Protein AF-A0A3B9WP22-F1 (afdb_monomer_lite)

Radius of gyration: 16.69 Å; chains: 1; bounding box: 38×42×40 Å

Secondary structure (DSSP, 8-state):
--B--EEE-TTGGGSPP-EEEEE-TTSSSEEEEES--SPPP-TT-EEE---TT------TT--EEE--B-SSS-----------TTS---TTBS---TTS-------

Structure (mmCIF, N/CA/C/O backbone):
data_AF-A0A3B9WP22-F1
#
_entry.id   AF-A0A3B9WP22-F1
#
loop_
_atom_site.group_PDB
_atom_site.id
_atom_site.type_symbol
_atom_site.label_atom_id
_atom_site.label_alt_id
_atom_site.label_comp_id
_atom_site.label_asym_id
_atom_site.label_entity_id
_atom_site.label_seq_id
_atom_site.pdbx_PDB_ins_code
_atom_site.Cartn_x
_atom_site.Cartn_y
_atom_site.Cartn_z
_atom_site.occupancy
_atom_site.B_iso_or_equiv
_atom_site.auth_seq_id
_atom_site.auth_comp_id
_atom_site.auth_asym_id
_atom_site.auth_atom_id
_atom_site.pdbx_PDB_model_num
ATOM 1 N N . THR A 1 1 ? -11.958 7.805 13.622 1.00 71.69 1 THR A N 1
ATOM 2 C CA . THR A 1 1 ? -11.494 6.597 14.331 1.00 71.69 1 THR A CA 1
ATOM 3 C C . THR A 1 1 ? -10.326 6.967 15.215 1.00 71.69 1 THR A C 1
ATOM 5 O O . THR A 1 1 ? -9.485 7.740 14.776 1.00 71.69 1 THR A O 1
ATOM 8 N N . GLU A 1 2 ? -10.282 6.462 16.443 1.00 91.19 2 GLU A N 1
ATOM 9 C CA . GLU A 1 2 ? -9.340 6.913 17.481 1.00 91.19 2 GLU A CA 1
ATOM 10 C C . GLU A 1 2 ? -7.912 6.366 17.297 1.00 91.19 2 GLU A C 1
ATOM 12 O O . GLU A 1 2 ? -6.932 7.094 17.441 1.00 91.19 2 GLU A O 1
ATOM 17 N N . ASN A 1 3 ? -7.782 5.091 16.917 1.00 95.75 3 ASN A N 1
ATOM 18 C CA . ASN A 1 3 ? -6.503 4.374 16.919 1.00 95.75 3 ASN A CA 1
ATOM 19 C C . ASN A 1 3 ? -5.874 4.154 15.529 1.00 95.75 3 ASN A C 1
ATOM 21 O O . ASN A 1 3 ? -5.057 3.249 15.346 1.00 95.75 3 ASN A O 1
ATOM 25 N N . GLY A 1 4 ? -6.259 4.971 14.545 1.00 95.94 4 GLY A N 1
ATOM 26 C CA . GLY A 1 4 ? -5.668 4.940 13.204 1.00 95.94 4 GLY A CA 1
ATOM 27 C C . GLY A 1 4 ? -6.089 3.744 12.341 1.00 95.94 4 GLY A C 1
ATOM 28 O O . GLY A 1 4 ? -5.240 3.107 11.716 1.00 95.94 4 GLY A O 1
ATOM 29 N N . CYS A 1 5 ? -7.387 3.412 12.282 1.00 96.69 5 CYS A N 1
ATOM 30 C CA . CYS A 1 5 ? -7.874 2.437 11.300 1.00 96.69 5 CYS A CA 1
ATOM 31 C C . CYS A 1 5 ? -7.587 2.890 9.853 1.00 96.69 5 CYS A C 1
ATOM 33 O O . CYS A 1 5 ? -7.304 4.064 9.582 1.00 96.69 5 CYS A O 1
ATOM 35 N N . MET A 1 6 ? -7.702 1.949 8.914 1.00 97.25 6 MET A N 1
ATOM 36 C CA . MET A 1 6 ? -7.623 2.251 7.487 1.00 97.25 6 MET A CA 1
ATOM 37 C C . MET A 1 6 ? -8.891 2.959 7.010 1.00 97.25 6 MET A C 1
ATOM 39 O O . MET A 1 6 ? -9.976 2.739 7.539 1.00 97.25 6 MET A O 1
ATOM 43 N N . TRP A 1 7 ? -8.747 3.769 5.974 1.00 97.94 7 TRP A N 1
ATOM 44 C CA . TRP A 1 7 ? -9.811 4.398 5.207 1.00 97.94 7 TRP A CA 1
ATOM 45 C C . TRP A 1 7 ? -9.560 4.100 3.738 1.00 97.94 7 TRP A C 1
ATOM 47 O O . TRP A 1 7 ? -8.411 4.165 3.302 1.00 97.94 7 TRP A O 1
ATOM 57 N N . ALA A 1 8 ? -10.602 3.798 2.976 1.00 98.06 8 ALA A N 1
ATOM 58 C CA . ALA A 1 8 ? -10.481 3.528 1.547 1.00 98.06 8 ALA A CA 1
ATOM 59 C C . ALA A 1 8 ? -11.609 4.192 0.763 1.00 98.06 8 ALA A C 1
ATOM 61 O O . ALA A 1 8 ? -12.674 4.454 1.316 1.00 98.06 8 ALA A O 1
ATOM 62 N N . LEU A 1 9 ? -11.372 4.459 -0.522 1.00 97.81 9 LEU A N 1
ATOM 63 C CA . LEU A 1 9 ? -12.381 5.017 -1.421 1.00 97.81 9 LEU A CA 1
ATOM 64 C C . LEU A 1 9 ? -13.128 3.875 -2.126 1.00 97.81 9 LEU A C 1
ATOM 66 O O . LEU A 1 9 ? -12.522 3.210 -2.973 1.00 97.81 9 LEU A O 1
ATOM 70 N N . PRO A 1 10 ? -14.417 3.614 -1.833 1.00 97.88 10 PRO A N 1
ATOM 71 C CA . PRO A 1 10 ? -15.173 2.582 -2.536 1.00 97.88 10 PRO A CA 1
ATOM 72 C C . PRO A 1 10 ? -15.142 2.804 -4.053 1.00 97.88 10 PRO A C 1
ATOM 74 O O . PRO A 1 10 ? -15.338 3.914 -4.536 1.00 97.88 10 PRO A O 1
ATOM 77 N N . GLY A 1 11 ? -14.834 1.755 -4.821 1.00 97.69 11 GLY A N 1
ATOM 78 C CA . GLY A 1 11 ? -14.672 1.858 -6.280 1.00 97.69 11 GLY A CA 1
ATOM 79 C C . GLY A 1 11 ? -13.389 2.560 -6.756 1.00 97.69 11 GLY A C 1
ATOM 80 O O . GLY A 1 11 ? -13.072 2.487 -7.942 1.00 97.69 11 GLY A O 1
ATOM 81 N N . GLY A 1 12 ? -12.601 3.156 -5.855 1.00 97.56 12 GLY A N 1
ATOM 82 C CA . GLY A 1 12 ? -11.421 3.959 -6.188 1.00 97.56 12 GLY A CA 1
ATOM 83 C C . GLY A 1 12 ? -10.299 3.198 -6.896 1.00 97.56 12 GLY A C 1
ATOM 84 O O . GLY A 1 12 ? -9.491 3.814 -7.575 1.00 97.56 12 GLY A O 1
ATOM 85 N N . HIS A 1 13 ? -10.283 1.864 -6.831 1.00 98.00 13 HIS A N 1
ATOM 86 C CA . HIS A 1 13 ? -9.359 1.013 -7.599 1.00 98.00 13 HIS A CA 1
ATOM 87 C C . HIS A 1 13 ? -9.480 1.185 -9.127 1.00 98.00 13 HIS A C 1
ATOM 89 O O . HIS A 1 13 ? -8.618 0.718 -9.869 1.00 98.00 13 HIS A O 1
ATOM 95 N N . ARG A 1 14 ? -10.553 1.826 -9.610 1.00 97.69 14 ARG A N 1
ATOM 96 C CA . ARG A 1 14 ? -10.756 2.168 -11.027 1.00 97.69 14 ARG A CA 1
ATOM 97 C C . ARG A 1 14 ? -10.112 3.496 -11.431 1.00 97.69 14 ARG A C 1
ATOM 99 O O . ARG A 1 14 ? -10.058 3.792 -12.620 1.00 97.69 14 ARG A O 1
ATOM 106 N N . ILE A 1 15 ? -9.654 4.296 -10.470 1.00 97.12 15 ILE A N 1
ATOM 107 C CA . ILE A 1 15 ? -8.880 5.507 -10.745 1.00 97.12 15 ILE A CA 1
ATOM 108 C C . ILE A 1 15 ? -7.498 5.059 -11.246 1.00 97.12 15 ILE A C 1
ATOM 110 O O . ILE A 1 15 ? -6.889 4.190 -10.614 1.00 97.12 15 ILE A O 1
ATOM 114 N N . PRO A 1 16 ? -6.988 5.612 -12.361 1.00 97.44 16 PRO A N 1
ATOM 115 C CA . PRO A 1 16 ? -5.632 5.330 -12.808 1.00 97.44 16 PRO A CA 1
ATOM 116 C C . PRO A 1 16 ? -4.607 5.614 -11.707 1.00 97.44 16 PRO A C 1
ATOM 118 O O . PRO A 1 16 ? -4.723 6.589 -10.964 1.00 97.44 16 PRO A O 1
ATOM 121 N N . VAL A 1 17 ? -3.584 4.763 -11.614 1.00 97.19 17 VAL A N 1
ATOM 122 C CA . VAL A 1 17 ? -2.468 4.984 -10.691 1.00 97.19 17 VAL A CA 1
ATOM 123 C C . VAL A 1 17 ? -1.808 6.318 -11.029 1.00 97.19 17 VAL A C 1
ATOM 125 O O . VAL A 1 17 ? -1.404 6.536 -12.168 1.00 97.19 17 VAL A O 1
ATOM 128 N N . LYS A 1 18 ? -1.690 7.196 -10.032 1.00 98.06 18 LYS A N 1
ATOM 129 C CA . LYS A 1 18 ? -1.160 8.555 -10.212 1.00 98.06 18 LYS A CA 1
ATOM 130 C C . LYS A 1 18 ? 0.359 8.659 -10.105 1.00 98.06 18 LYS A C 1
ATOM 132 O O . LYS A 1 18 ? 0.957 9.578 -10.654 1.00 98.06 18 LYS A O 1
ATOM 137 N N . SER A 1 19 ? 1.001 7.716 -9.422 1.00 97.38 19 SER A N 1
ATOM 138 C CA . SER A 1 19 ? 2.456 7.672 -9.290 1.00 97.38 19 SER A CA 1
ATOM 139 C C . SER A 1 19 ? 2.963 6.261 -9.006 1.00 97.38 19 SER A C 1
ATOM 141 O O . SER A 1 19 ? 2.217 5.393 -8.549 1.00 97.38 19 SER A O 1
ATOM 143 N N . ARG A 1 20 ? 4.244 6.017 -9.286 1.00 97.31 20 ARG A N 1
ATOM 144 C CA . ARG A 1 20 ? 4.899 4.723 -9.072 1.00 97.31 20 ARG A CA 1
ATOM 145 C C . ARG A 1 20 ? 6.295 4.911 -8.493 1.00 97.31 20 ARG A C 1
ATOM 147 O O . ARG A 1 20 ? 7.124 5.602 -9.077 1.00 97.31 20 ARG A O 1
ATOM 154 N N . SER A 1 21 ? 6.583 4.224 -7.391 1.00 97.44 21 SER A N 1
ATOM 155 C CA . SER A 1 21 ? 7.940 4.137 -6.843 1.00 97.44 21 SER A CA 1
ATOM 156 C C . SER A 1 21 ? 8.764 3.077 -7.575 1.00 97.44 21 SER A C 1
ATOM 158 O O . SER A 1 21 ? 8.357 1.915 -7.680 1.00 97.44 21 SER A O 1
ATOM 160 N N . LYS A 1 22 ? 9.942 3.471 -8.054 1.00 97.75 22 LYS A N 1
ATOM 161 C CA . LYS A 1 22 ? 10.861 2.640 -8.839 1.00 97.75 22 LYS A CA 1
ATOM 162 C C . LYS A 1 22 ? 12.313 2.914 -8.463 1.00 97.75 22 LYS A C 1
ATOM 164 O O . LYS A 1 22 ? 12.620 3.923 -7.835 1.00 97.75 22 LYS A O 1
ATOM 169 N N . LEU A 1 23 ? 13.218 2.045 -8.884 1.00 98.06 23 LEU A N 1
ATOM 170 C CA . LEU A 1 23 ? 14.652 2.311 -8.840 1.00 98.06 23 LEU A CA 1
ATOM 171 C C . LEU A 1 23 ? 15.038 3.346 -9.908 1.00 98.06 23 LEU A C 1
ATOM 173 O O . LEU A 1 23 ? 14.503 3.340 -11.019 1.00 98.06 23 LEU A O 1
ATOM 177 N N . ASN A 1 24 ? 15.998 4.216 -9.589 1.00 97.44 24 ASN A N 1
ATOM 178 C CA . ASN A 1 24 ? 16.670 5.036 -10.598 1.00 97.44 24 ASN A CA 1
ATOM 179 C C . ASN A 1 24 ? 17.526 4.162 -11.541 1.00 97.44 24 ASN A C 1
ATOM 181 O O . ASN A 1 24 ? 17.809 2.999 -11.251 1.00 97.44 24 ASN A O 1
ATOM 185 N N . ALA A 1 25 ? 17.987 4.730 -12.661 1.00 96.00 25 ALA A N 1
ATOM 186 C CA . ALA A 1 25 ? 18.785 3.996 -13.652 1.00 96.00 25 ALA A CA 1
ATOM 187 C C . ALA A 1 25 ? 20.063 3.365 -13.058 1.00 96.00 25 ALA A C 1
ATOM 189 O O . ALA A 1 25 ? 20.434 2.255 -13.426 1.00 96.00 25 ALA A O 1
ATOM 190 N N . ALA A 1 26 ? 20.699 4.044 -12.096 1.00 96.81 26 ALA A N 1
ATOM 191 C CA . ALA A 1 26 ? 21.886 3.552 -11.395 1.00 96.81 26 ALA A CA 1
ATOM 192 C C . ALA A 1 26 ? 21.587 2.488 -10.317 1.00 96.81 26 ALA A C 1
ATOM 194 O O . ALA A 1 26 ? 22.516 1.913 -9.758 1.00 96.81 26 ALA A O 1
ATOM 195 N N . ARG A 1 27 ? 20.308 2.225 -10.009 1.00 95.31 27 ARG A N 1
ATOM 196 C CA . ARG A 1 27 ? 19.832 1.301 -8.963 1.00 95.31 27 ARG A CA 1
ATOM 197 C C . ARG A 1 27 ? 20.359 1.611 -7.553 1.00 95.31 27 ARG A C 1
ATOM 199 O O . ARG A 1 27 ? 20.495 0.711 -6.730 1.00 95.31 27 ARG A O 1
ATOM 206 N N . THR A 1 28 ? 20.632 2.881 -7.264 1.00 95.88 28 THR A N 1
ATOM 207 C CA . THR A 1 28 ? 21.159 3.360 -5.971 1.00 95.88 28 THR A CA 1
ATOM 208 C C . THR A 1 28 ? 20.114 4.052 -5.104 1.00 95.88 28 THR A C 1
ATOM 210 O O . THR A 1 28 ? 20.336 4.239 -3.911 1.00 95.88 28 THR A O 1
ATOM 213 N N . ALA A 1 29 ? 18.980 4.446 -5.685 1.00 96.38 29 ALA A N 1
ATOM 214 C CA . ALA A 1 29 ? 17.924 5.159 -4.980 1.00 96.38 29 ALA A CA 1
ATOM 215 C C . ALA A 1 29 ? 16.539 4.776 -5.506 1.00 96.38 29 ALA A C 1
ATOM 217 O O . ALA A 1 29 ? 16.385 4.372 -6.662 1.00 96.38 29 ALA A O 1
ATOM 218 N N . THR A 1 30 ? 15.531 4.959 -4.651 1.00 97.88 30 THR A N 1
ATOM 219 C CA . THR A 1 30 ? 14.123 4.932 -5.056 1.00 97.88 30 THR A CA 1
ATOM 220 C C . THR A 1 30 ? 13.703 6.331 -5.487 1.00 97.88 30 THR A C 1
ATOM 222 O O . THR A 1 30 ? 13.929 7.299 -4.764 1.00 97.88 30 THR A O 1
ATOM 225 N N . ILE A 1 31 ? 13.081 6.427 -6.654 1.00 97.81 31 ILE A N 1
ATOM 226 C CA . ILE A 1 31 ? 12.456 7.636 -7.186 1.00 97.81 31 ILE A CA 1
ATOM 227 C C . ILE A 1 31 ? 10.965 7.379 -7.401 1.00 97.81 31 ILE A C 1
ATOM 229 O O . ILE A 1 31 ? 10.523 6.228 -7.442 1.00 97.81 31 ILE A O 1
ATOM 233 N N . THR A 1 32 ? 10.192 8.450 -7.541 1.00 97.88 32 THR A N 1
ATOM 234 C CA . THR A 1 32 ? 8.761 8.368 -7.838 1.00 97.88 32 THR A CA 1
ATOM 235 C C . THR A 1 32 ? 8.507 8.957 -9.215 1.00 97.88 32 THR A C 1
ATOM 237 O O . THR A 1 32 ? 8.715 10.152 -9.414 1.00 97.88 32 THR A O 1
ATOM 240 N N . ASP A 1 33 ? 8.038 8.127 -10.145 1.00 97.19 33 ASP A N 1
ATOM 241 C CA . ASP A 1 33 ? 7.449 8.610 -11.391 1.00 97.19 33 ASP A CA 1
ATOM 242 C C . ASP A 1 33 ? 6.055 9.149 -11.059 1.00 97.19 33 ASP A C 1
ATOM 244 O O . ASP A 1 33 ? 5.237 8.432 -10.475 1.00 97.19 33 ASP A O 1
ATOM 248 N N . VAL A 1 34 ? 5.787 10.409 -11.400 1.00 98.06 34 VAL A N 1
ATOM 249 C CA . VAL A 1 34 ? 4.469 11.029 -11.219 1.00 98.06 34 VAL A CA 1
ATOM 250 C C . VAL A 1 34 ? 3.778 11.102 -12.574 1.00 98.06 34 VAL A C 1
ATOM 252 O O . VAL A 1 34 ? 4.257 11.775 -13.482 1.00 98.06 34 VAL A O 1
ATOM 255 N N . PHE A 1 35 ? 2.666 10.384 -12.708 1.00 98.19 35 PHE A N 1
ATOM 256 C CA . PHE A 1 35 ? 1.835 10.344 -13.913 1.00 98.19 35 PHE A CA 1
ATOM 257 C C . PHE A 1 35 ? 0.730 11.403 -13.871 1.00 98.19 35 PHE A C 1
ATOM 259 O O . PHE A 1 35 ? 0.346 11.935 -14.907 1.00 98.19 35 PHE A O 1
ATOM 266 N N . ASP A 1 36 ? 0.239 11.704 -12.668 1.00 98.19 36 ASP A N 1
ATOM 267 C CA . ASP A 1 36 ? -0.793 12.698 -12.392 1.00 98.19 36 ASP A CA 1
ATOM 268 C C . ASP A 1 36 ? -0.481 13.390 -11.052 1.00 98.19 36 ASP A C 1
ATOM 270 O O . ASP A 1 36 ? -0.248 12.724 -10.043 1.00 98.19 36 ASP A O 1
ATOM 274 N N . GLN A 1 37 ? -0.441 14.725 -11.058 1.00 97.94 37 GLN A N 1
ATOM 275 C CA . GLN A 1 37 ? -0.173 15.557 -9.875 1.00 97.94 37 GLN A CA 1
ATOM 276 C C . GLN A 1 37 ? -1.440 15.839 -9.057 1.00 97.94 37 GLN A C 1
ATOM 278 O O . GLN A 1 37 ? -1.345 16.288 -7.914 1.00 97.94 37 GLN A O 1
ATOM 283 N N . GLU A 1 38 ? -2.623 15.593 -9.623 1.00 97.38 38 GLU A N 1
ATOM 284 C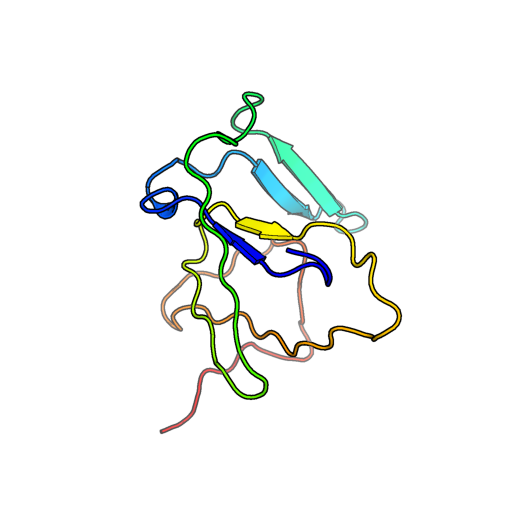 CA . GLU A 1 38 ? -3.887 15.822 -8.938 1.00 97.38 38 GLU A CA 1
ATOM 285 C C . GLU A 1 38 ? -3.983 14.893 -7.713 1.00 97.38 38 GLU A C 1
ATOM 287 O O . GLU A 1 38 ? -3.773 13.681 -7.839 1.00 97.38 38 GLU A O 1
ATOM 292 N N . PRO A 1 39 ? -4.331 15.386 -6.516 1.00 95.44 39 PRO A N 1
ATOM 293 C CA . PRO A 1 39 ? -4.506 14.529 -5.348 1.00 95.44 39 PRO A CA 1
ATOM 294 C C . PRO A 1 39 ? -5.560 13.428 -5.561 1.00 95.44 39 PRO A C 1
ATOM 296 O O . PRO A 1 39 ? -6.447 13.523 -6.413 1.00 95.44 39 PRO A O 1
ATOM 299 N N . TYR A 1 40 ? -5.489 12.350 -4.776 1.00 95.62 40 TYR A N 1
ATOM 300 C CA . TYR A 1 40 ? -6.617 11.417 -4.705 1.00 95.62 40 TYR A CA 1
ATOM 301 C C . TYR A 1 40 ? -7.805 12.079 -3.987 1.00 95.62 40 TYR A C 1
ATOM 303 O O . TYR A 1 40 ? -7.584 12.824 -3.027 1.00 95.62 40 TYR A O 1
ATOM 311 N N . PRO A 1 41 ? -9.056 11.769 -4.383 1.00 95.19 41 PRO A N 1
ATOM 312 C CA . PRO A 1 41 ? -10.234 12.254 -3.676 1.00 95.19 41 PRO A CA 1
ATOM 313 C C . PRO A 1 41 ? -10.208 11.834 -2.205 1.00 95.19 41 PRO A C 1
ATOM 315 O O . PRO A 1 41 ? -9.947 10.675 -1.874 1.00 95.19 41 PRO A O 1
ATOM 318 N N . THR A 1 42 ? -10.487 12.785 -1.320 1.00 93.81 42 THR A N 1
ATOM 319 C CA . THR A 1 42 ? -10.613 12.545 0.124 1.00 93.81 42 THR A CA 1
ATOM 320 C C . THR A 1 42 ? -12.071 12.484 0.577 1.00 93.81 42 THR A C 1
ATOM 322 O O . THR A 1 42 ? -12.358 11.923 1.636 1.00 93.81 42 THR A O 1
ATOM 325 N N . GLU A 1 43 ? -12.987 13.010 -0.236 1.00 96.06 43 GLU A N 1
ATOM 326 C CA . GLU A 1 43 ? -14.429 12.854 -0.076 1.00 96.06 43 GLU A CA 1
ATOM 327 C C . GLU A 1 43 ? -14.860 11.414 -0.405 1.00 96.06 43 GLU A C 1
ATOM 329 O O . GLU A 1 43 ? -14.297 10.764 -1.286 1.00 96.06 43 GLU A O 1
ATOM 334 N N . GLY A 1 44 ? -15.844 10.890 0.332 1.00 95.62 44 GLY A N 1
ATOM 335 C CA . GLY A 1 44 ? -16.379 9.540 0.116 1.00 95.62 44 GLY A CA 1
ATOM 336 C C . GLY A 1 44 ? -15.498 8.394 0.631 1.00 95.62 44 GLY A C 1
ATOM 337 O O . GLY A 1 44 ? -15.840 7.227 0.439 1.00 95.62 44 GLY A O 1
ATOM 338 N N . LEU A 1 45 ? -14.385 8.692 1.307 1.00 97.31 45 LEU A N 1
ATOM 339 C CA . LEU A 1 45 ? -13.612 7.680 2.027 1.00 97.31 45 LEU A CA 1
ATOM 340 C C . LEU A 1 45 ? -14.451 7.051 3.146 1.00 97.31 45 LEU A C 1
ATOM 342 O O . LEU A 1 45 ? -15.057 7.759 3.950 1.00 97.31 45 LEU A O 1
ATOM 346 N N . VAL A 1 46 ? -14.404 5.724 3.251 1.00 97.44 46 VAL A N 1
ATOM 347 C CA . VAL A 1 46 ? -15.079 4.963 4.311 1.00 97.44 46 VAL A CA 1
ATOM 348 C C . VAL A 1 46 ? -14.059 4.336 5.265 1.00 97.44 46 VAL A C 1
ATOM 350 O O . VAL A 1 46 ? -13.010 3.869 4.802 1.00 97.44 46 VAL A O 1
ATOM 353 N N . PRO A 1 47 ? -14.328 4.315 6.584 1.00 97.31 47 PRO A N 1
ATOM 354 C CA . PRO A 1 47 ? -13.458 3.654 7.542 1.00 97.31 47 PRO A CA 1
ATOM 355 C C . PRO A 1 47 ? -13.582 2.132 7.413 1.00 97.31 47 PRO A C 1
ATOM 357 O O . PRO A 1 47 ? -14.673 1.585 7.270 1.00 97.31 47 PRO A O 1
ATOM 360 N N . LEU A 1 48 ? -12.449 1.445 7.501 1.00 97.12 48 LEU A N 1
ATOM 361 C CA . LEU A 1 48 ? -12.341 -0.010 7.538 1.00 97.12 48 LEU A CA 1
ATOM 362 C C . LEU A 1 48 ? -11.958 -0.437 8.961 1.00 97.12 48 LEU A C 1
ATOM 364 O O . LEU A 1 48 ? -10.829 -0.863 9.223 1.00 97.12 48 LEU A O 1
ATOM 368 N N . GLU A 1 49 ? -12.878 -0.240 9.905 1.00 96.44 49 GLU A N 1
ATOM 369 C CA . GLU A 1 49 ? -12.703 -0.699 11.284 1.00 96.44 49 GLU A CA 1
ATOM 370 C C . GLU A 1 49 ? -12.757 -2.226 11.346 1.00 96.44 49 GLU A C 1
ATOM 372 O O . GLU A 1 49 ? -13.618 -2.867 10.747 1.00 96.44 49 GLU A O 1
ATOM 377 N N . ALA A 1 50 ? -11.796 -2.814 12.053 1.00 96.25 50 ALA A N 1
ATOM 378 C CA . ALA A 1 50 ? -11.544 -4.243 12.002 1.00 96.25 50 ALA A CA 1
ATOM 379 C C . ALA A 1 50 ? -11.160 -4.762 13.398 1.00 96.25 50 ALA A C 1
ATOM 381 O O . ALA A 1 50 ? -10.131 -4.341 13.941 1.00 96.25 50 ALA A O 1
ATOM 382 N N . PRO A 1 51 ? -11.947 -5.679 13.992 1.00 96.38 51 PRO A N 1
ATOM 383 C CA . PRO A 1 51 ? -11.552 -6.390 15.205 1.00 96.38 51 PRO A CA 1
ATOM 384 C C . PRO A 1 51 ? -10.248 -7.178 15.017 1.00 96.38 51 PRO A C 1
ATOM 386 O O . PRO A 1 51 ? -9.892 -7.566 13.900 1.00 96.38 51 PRO A O 1
ATOM 389 N N . ARG A 1 52 ? -9.539 -7.472 16.116 1.00 97.19 52 ARG A N 1
ATOM 390 C CA . ARG A 1 52 ? -8.318 -8.298 16.085 1.00 97.19 52 ARG A CA 1
ATOM 391 C C . ARG A 1 52 ? -8.591 -9.632 15.375 1.00 97.19 52 ARG A C 1
ATOM 393 O O . ARG A 1 52 ? -9.559 -10.309 15.696 1.00 97.19 52 ARG A O 1
ATOM 400 N N . GLY A 1 53 ? -7.704 -10.014 14.456 1.00 97.69 53 GLY A N 1
ATOM 401 C CA . GLY A 1 53 ? -7.821 -11.250 13.671 1.00 97.69 53 GLY A CA 1
ATOM 402 C C . GLY A 1 53 ? -8.604 -11.099 12.364 1.00 97.69 53 GLY A C 1
ATOM 403 O O . GLY A 1 53 ? -8.621 -12.026 11.563 1.00 97.69 53 GLY A O 1
ATOM 404 N N . THR A 1 54 ? -9.199 -9.933 12.111 1.00 98.19 54 THR A N 1
ATOM 405 C CA . THR A 1 54 ? -9.872 -9.642 10.840 1.00 98.19 54 THR A CA 1
ATOM 406 C C . THR A 1 54 ? -8.856 -9.454 9.717 1.00 98.19 54 THR A C 1
ATOM 408 O O . THR A 1 54 ? -7.877 -8.720 9.869 1.00 98.19 54 THR A O 1
ATOM 411 N N . LEU A 1 55 ? -9.129 -10.067 8.566 1.00 97.94 55 LEU A N 1
AT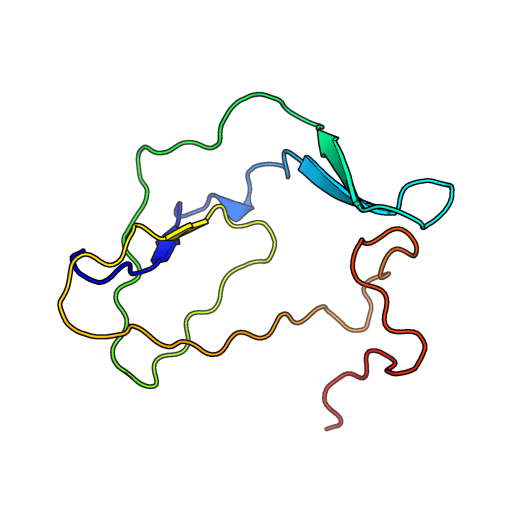OM 412 C CA . LEU A 1 55 ? -8.415 -9.811 7.321 1.00 97.94 55 LEU A CA 1
ATOM 413 C C . LEU A 1 55 ? -9.159 -8.745 6.514 1.00 97.94 55 LEU A C 1
ATOM 415 O O . LEU A 1 55 ? -10.345 -8.889 6.227 1.00 97.94 55 LEU A O 1
ATOM 419 N N . VAL A 1 56 ? -8.441 -7.698 6.111 1.00 97.81 56 VAL A N 1
ATOM 420 C CA . VAL A 1 56 ? -8.922 -6.702 5.148 1.00 97.81 56 VAL A CA 1
ATOM 421 C C . VAL A 1 56 ? -8.162 -6.911 3.844 1.00 97.81 56 VAL A C 1
ATOM 423 O O . VAL A 1 56 ? -6.943 -6.754 3.809 1.00 97.81 56 VAL A O 1
ATOM 426 N N . LEU A 1 57 ? -8.876 -7.272 2.777 1.00 97.69 57 LEU A N 1
ATOM 427 C CA . LEU A 1 57 ? -8.301 -7.438 1.445 1.00 97.69 57 LEU A CA 1
ATOM 428 C C . LEU A 1 57 ? -8.467 -6.144 0.644 1.00 97.69 57 LEU A C 1
ATOM 430 O O . LEU A 1 57 ? -9.587 -5.681 0.433 1.00 97.69 57 LEU A O 1
ATOM 434 N N . LEU A 1 58 ? -7.354 -5.576 0.180 1.00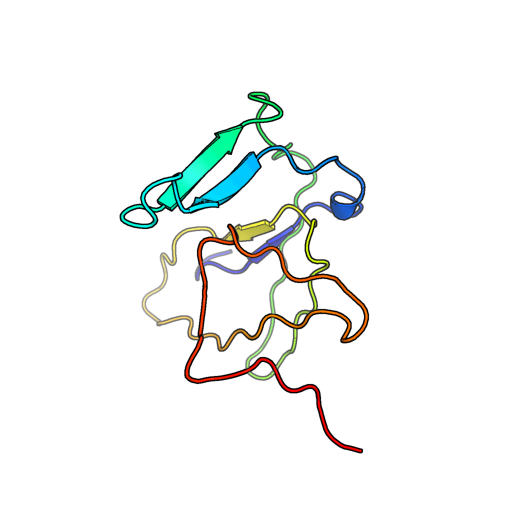 97.81 58 LEU A N 1
ATOM 435 C CA . LEU A 1 58 ? -7.336 -4.365 -0.639 1.00 97.81 58 LEU A CA 1
ATOM 436 C C . LEU A 1 58 ? -6.857 -4.706 -2.051 1.00 97.81 58 LEU A C 1
ATOM 438 O O . LEU A 1 58 ? -5.879 -5.429 -2.229 1.00 97.81 58 LEU A O 1
ATOM 442 N N . ASN A 1 59 ? -7.536 -4.162 -3.061 1.00 97.75 59 ASN A N 1
ATOM 443 C CA . ASN A 1 59 ? -7.035 -4.209 -4.431 1.00 97.75 59 ASN A CA 1
ATOM 444 C C . ASN A 1 59 ? -5.745 -3.368 -4.542 1.00 97.75 59 ASN A C 1
ATOM 446 O O . ASN A 1 59 ? -5.647 -2.316 -3.910 1.00 97.75 59 ASN A O 1
ATOM 450 N N . GLY A 1 60 ? -4.784 -3.804 -5.364 1.00 96.56 60 GLY A N 1
ATOM 451 C CA . GLY A 1 60 ? -3.471 -3.164 -5.502 1.00 96.56 60 GLY A CA 1
ATOM 452 C C . GLY A 1 60 ? -3.486 -1.703 -5.972 1.00 96.56 60 GLY A C 1
ATOM 453 O O . GLY A 1 60 ? -2.508 -0.999 -5.744 1.00 96.56 60 GLY A O 1
ATOM 454 N N . THR A 1 61 ? -4.575 -1.227 -6.585 1.00 96.94 61 THR A N 1
ATOM 455 C CA . THR A 1 61 ? -4.732 0.177 -7.013 1.00 96.94 61 THR A CA 1
ATOM 456 C C . THR A 1 61 ? -5.717 0.972 -6.158 1.00 96.94 61 THR A C 1
ATOM 458 O O . THR A 1 61 ? -5.975 2.134 -6.453 1.00 96.94 61 THR A O 1
ATOM 461 N N . LEU A 1 62 ? -6.304 0.377 -5.115 1.00 98.06 62 LEU A N 1
ATOM 462 C CA . LEU A 1 62 ? -7.309 1.041 -4.286 1.00 98.06 62 LEU A CA 1
ATOM 463 C C . LEU A 1 62 ? -6.671 2.169 -3.460 1.00 98.06 62 LEU A C 1
ATOM 465 O O . LEU A 1 62 ? -5.842 1.866 -2.599 1.00 98.06 62 LEU A O 1
ATOM 469 N N . PRO A 1 63 ? -7.082 3.441 -3.623 1.00 96.81 63 PRO A N 1
ATOM 470 C CA . PRO A 1 63 ? -6.617 4.516 -2.758 1.00 96.81 63 PRO A CA 1
ATOM 471 C C . PRO A 1 63 ? -7.056 4.258 -1.318 1.00 96.81 63 PRO A C 1
ATOM 473 O O . PRO A 1 63 ? -8.247 4.082 -1.034 1.00 96.81 63 PRO A O 1
ATOM 476 N N . HIS A 1 64 ? -6.083 4.223 -0.413 1.00 97.25 64 HIS A N 1
ATOM 477 C CA . HIS A 1 64 ? -6.303 3.990 1.005 1.00 97.25 64 HIS A CA 1
ATOM 478 C C . HIS A 1 64 ? -5.312 4.784 1.858 1.00 97.25 64 HIS A C 1
ATOM 480 O O . HIS A 1 64 ? -4.223 5.136 1.410 1.00 97.25 64 HIS A O 1
ATOM 486 N N . ARG A 1 65 ? -5.695 5.073 3.103 1.00 95.88 65 ARG A N 1
ATOM 487 C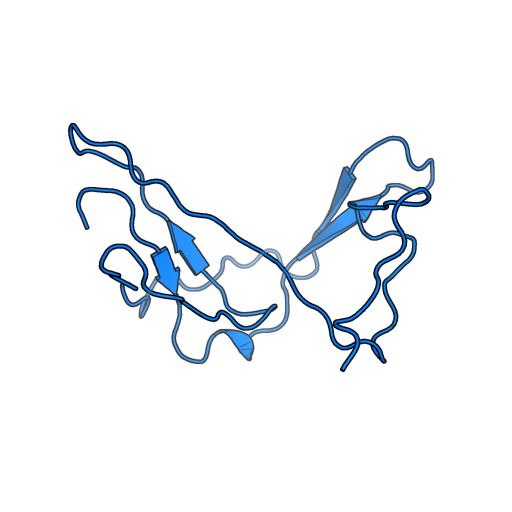 CA . ARG A 1 65 ? -4.869 5.800 4.077 1.00 95.88 65 ARG A CA 1
ATOM 488 C C . ARG A 1 65 ? -5.162 5.346 5.502 1.00 95.88 65 ARG A C 1
ATOM 490 O O . ARG A 1 65 ? -6.221 4.787 5.758 1.00 95.88 65 ARG A O 1
ATOM 497 N N . SER A 1 66 ? -4.277 5.658 6.438 1.00 96.31 66 SER A N 1
ATOM 498 C CA . SER A 1 66 ? -4.548 5.583 7.878 1.00 96.31 66 SER A CA 1
ATOM 499 C C . SER A 1 66 ? -4.384 6.960 8.510 1.00 96.31 66 SER A C 1
ATOM 501 O O . SER A 1 66 ? -3.489 7.716 8.133 1.00 96.31 66 SER A O 1
ATOM 503 N N . GLY A 1 67 ? -5.240 7.283 9.477 1.00 92.38 67 GLY A N 1
ATOM 504 C CA . GLY A 1 67 ? -5.022 8.434 10.354 1.00 92.38 67 GLY A CA 1
ATOM 505 C C . GLY A 1 67 ? -3.966 8.142 11.430 1.00 92.38 67 GLY A C 1
ATOM 506 O O . GLY A 1 67 ? -3.578 6.983 11.603 1.00 92.38 67 GLY A O 1
ATOM 507 N N . PRO A 1 68 ? -3.516 9.165 12.178 1.00 95.12 68 PRO A N 1
ATOM 508 C CA . PRO A 1 68 ? -2.683 8.951 13.355 1.00 95.12 68 PRO A CA 1
ATOM 509 C C . PRO A 1 68 ? -3.433 8.128 14.412 1.00 95.12 68 PRO A C 1
ATOM 511 O O . PRO A 1 68 ? -4.660 8.184 14.512 1.00 95.12 68 PRO A O 1
ATOM 514 N N . ASN A 1 69 ? -2.683 7.373 15.214 1.00 97.19 69 ASN A N 1
ATOM 515 C CA . ASN A 1 69 ? -3.206 6.751 16.424 1.00 97.19 69 ASN A CA 1
ATOM 516 C C . ASN A 1 69 ? -3.127 7.772 17.565 1.00 97.19 69 ASN A C 1
ATOM 518 O O . ASN A 1 69 ? -2.026 8.151 17.956 1.00 97.19 69 ASN A O 1
ATOM 522 N N . LEU A 1 70 ? -4.281 8.218 18.059 1.00 96.62 70 LEU A N 1
ATOM 523 C CA . LEU A 1 70 ? -4.390 9.175 19.164 1.00 96.62 70 LEU A CA 1
ATOM 524 C C . LEU A 1 70 ? -4.764 8.499 20.494 1.00 96.62 70 LEU A C 1
ATOM 526 O O . LEU A 1 70 ? -4.919 9.186 21.498 1.00 96.62 70 LEU A O 1
ATOM 530 N N . SER A 1 71 ? -4.923 7.172 20.496 1.00 96.56 71 SER A N 1
ATOM 531 C CA . SER A 1 71 ? -5.232 6.394 21.699 1.00 96.56 71 SER A CA 1
ATOM 532 C C . SER A 1 71 ? -3.978 6.071 22.517 1.00 96.56 71 SER A C 1
ATOM 534 O O . SER A 1 71 ? -2.846 6.211 22.052 1.00 96.56 71 SER A O 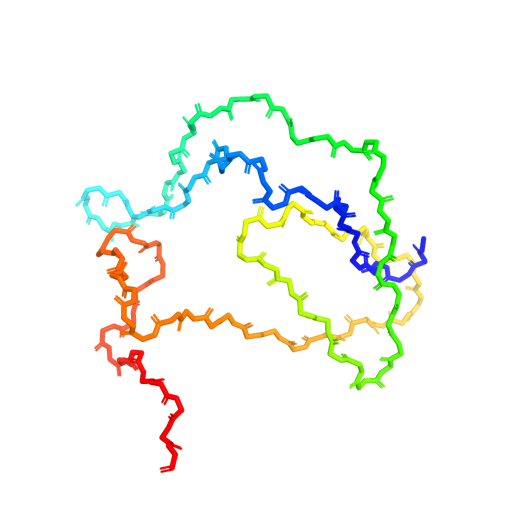1
ATOM 536 N N . ASP A 1 72 ? -4.186 5.548 23.722 1.00 97.19 72 ASP A N 1
ATOM 537 C CA . ASP A 1 72 ? -3.139 5.053 24.621 1.00 97.19 72 ASP A CA 1
ATOM 538 C C . ASP A 1 72 ? -2.656 3.626 24.287 1.00 97.19 72 ASP A C 1
ATOM 540 O O . ASP A 1 72 ? -1.772 3.089 24.958 1.00 97.19 72 ASP A O 1
ATOM 544 N N . LYS A 1 73 ? -3.218 2.990 23.248 1.00 96.81 73 LYS A N 1
ATOM 545 C CA . LYS A 1 73 ? -2.945 1.591 22.883 1.00 96.81 73 LYS A CA 1
ATOM 546 C C . LYS A 1 73 ? -2.299 1.475 21.506 1.00 96.81 73 LYS A C 1
ATOM 548 O O . LYS A 1 73 ? -2.737 2.128 20.558 1.00 96.81 73 LYS A O 1
ATOM 553 N N . PRO A 1 74 ? -1.310 0.582 21.321 1.00 95.88 74 PRO A N 1
ATOM 554 C CA . PRO A 1 74 ? -0.761 0.315 20.000 1.00 95.88 74 PRO A CA 1
ATOM 555 C C . PRO A 1 74 ? -1.782 -0.406 19.107 1.00 95.88 74 PRO A C 1
ATOM 557 O O . PRO A 1 74 ? -2.560 -1.247 19.564 1.00 95.88 74 PRO A O 1
ATOM 560 N N . ARG A 1 75 ? -1.726 -0.131 17.799 1.00 96.25 75 ARG A N 1
ATOM 561 C CA . ARG A 1 75 ? -2.554 -0.790 16.778 1.00 96.25 75 ARG A CA 1
ATOM 562 C C . ARG A 1 75 ? -1.679 -1.578 15.804 1.00 96.25 75 ARG A C 1
ATOM 564 O O . ARG A 1 75 ? -1.334 -1.102 14.721 1.00 96.25 75 ARG A O 1
ATOM 571 N N . HIS A 1 76 ? -1.293 -2.786 16.204 1.00 96.81 76 HIS A N 1
ATOM 572 C CA . HIS A 1 76 ? -0.493 -3.677 15.363 1.00 96.81 76 HIS A CA 1
ATOM 573 C C . HIS A 1 76 ? -1.306 -4.234 14.190 1.00 96.81 76 HIS A C 1
ATOM 575 O O . HIS A 1 76 ? -2.484 -4.559 14.331 1.00 96.81 76 HIS A O 1
ATOM 581 N N . ALA A 1 77 ? -0.651 -4.387 13.042 1.00 97.06 77 ALA A N 1
ATOM 582 C CA . ALA A 1 77 ? -1.151 -5.178 11.927 1.00 97.06 77 ALA A CA 1
ATOM 583 C C . ALA A 1 77 ? 0.004 -5.895 11.240 1.00 97.06 77 ALA A C 1
ATOM 585 O O . ALA A 1 77 ? 1.133 -5.405 11.223 1.00 97.06 77 ALA A O 1
ATOM 586 N N . TYR A 1 78 ? -0.318 -7.035 10.648 1.00 97.88 78 TYR A N 1
ATOM 587 C CA . TYR A 1 78 ? 0.559 -7.758 9.746 1.00 97.88 78 TYR A CA 1
ATOM 588 C C . TYR A 1 78 ? 0.023 -7.594 8.325 1.00 97.88 78 TYR A C 1
ATOM 590 O O . TYR A 1 78 ? -1.183 -7.706 8.109 1.00 97.88 78 TYR A O 1
ATOM 598 N N . THR A 1 79 ? 0.900 -7.280 7.373 1.00 96.75 79 THR A N 1
ATOM 599 C CA . THR A 1 79 ? 0.510 -7.041 5.978 1.00 96.75 79 THR A CA 1
ATOM 600 C C . THR A 1 79 ? 1.358 -7.891 5.051 1.00 96.75 79 THR A C 1
ATOM 602 O O . THR A 1 79 ? 2.566 -8.027 5.243 1.00 96.75 79 THR A O 1
ATOM 605 N N . VAL A 1 80 ? 0.711 -8.452 4.036 1.00 94.12 80 VAL A N 1
ATOM 606 C CA . VAL A 1 80 ? 1.361 -9.151 2.930 1.00 94.12 80 VAL A CA 1
ATOM 607 C C . VAL A 1 80 ? 0.814 -8.584 1.629 1.00 94.12 80 VAL A C 1
ATOM 609 O O . VAL A 1 80 ? -0.372 -8.278 1.535 1.00 94.12 80 VAL A O 1
ATOM 612 N N . HIS A 1 81 ? 1.685 -8.425 0.638 1.00 93.44 81 HIS A N 1
ATOM 613 C CA . HIS A 1 81 ? 1.295 -8.058 -0.718 1.00 93.44 81 HIS A CA 1
ATOM 614 C C . HIS A 1 81 ? 1.461 -9.289 -1.597 1.00 93.44 81 HIS A C 1
ATOM 616 O O . HIS A 1 81 ? 2.500 -9.947 -1.551 1.00 93.44 81 HIS A O 1
ATOM 622 N N . VAL A 1 82 ? 0.431 -9.600 -2.376 1.00 92.31 82 VAL A N 1
ATOM 623 C CA . VAL A 1 82 ? 0.402 -10.766 -3.260 1.00 92.31 82 VAL A CA 1
ATOM 624 C C . VAL A 1 82 ? 0.154 -10.277 -4.679 1.00 92.31 82 VAL A C 1
ATOM 626 O O . VAL A 1 82 ? -0.659 -9.381 -4.901 1.00 92.31 82 VAL A O 1
ATOM 629 N N . ILE A 1 83 ? 0.868 -10.865 -5.631 1.00 91.31 83 ILE A N 1
ATOM 630 C CA . ILE A 1 83 ? 0.713 -10.624 -7.065 1.00 91.31 83 ILE A CA 1
ATOM 631 C C . ILE A 1 83 ? 0.333 -11.942 -7.744 1.00 91.31 83 ILE A C 1
ATOM 633 O O . ILE A 1 83 ? 0.720 -13.012 -7.274 1.00 91.31 83 ILE A O 1
ATOM 637 N N . ASP A 1 84 ? -0.425 -11.875 -8.840 1.00 90.25 84 ASP A N 1
ATOM 638 C CA . ASP A 1 84 ? -0.692 -13.053 -9.676 1.00 90.25 84 ASP A CA 1
ATOM 639 C C . ASP A 1 84 ? 0.645 -13.601 -10.207 1.00 90.25 84 ASP A C 1
ATOM 641 O O . ASP A 1 84 ? 1.471 -12.836 -10.705 1.00 90.25 84 ASP A O 1
ATOM 645 N N . GLY A 1 85 ? 0.861 -14.917 -10.121 1.00 87.62 85 GLY A N 1
ATOM 646 C CA . GLY A 1 85 ? 2.101 -15.560 -10.575 1.00 87.62 85 GLY A CA 1
ATOM 647 C C . GLY A 1 85 ? 2.369 -15.423 -12.079 1.00 87.62 85 GLY A C 1
ATOM 648 O O . GLY A 1 85 ? 3.491 -15.640 -12.525 1.00 87.62 85 GLY A O 1
ATOM 649 N N . ARG A 1 86 ? 1.362 -15.037 -12.870 1.00 88.62 86 ARG A N 1
ATOM 650 C CA . ARG A 1 86 ? 1.488 -14.734 -14.303 1.00 88.62 86 ARG A CA 1
ATOM 651 C C . ARG A 1 86 ? 1.835 -13.270 -14.573 1.00 88.62 86 ARG A C 1
ATOM 653 O O . ARG A 1 86 ? 2.110 -12.913 -15.717 1.00 88.62 86 ARG A O 1
ATOM 660 N N . ALA A 1 87 ? 1.779 -12.403 -13.562 1.00 90.75 87 ALA A N 1
ATOM 661 C CA . ALA A 1 87 ? 2.110 -10.997 -13.724 1.00 90.75 87 ALA A CA 1
ATOM 662 C C . ALA A 1 87 ? 3.622 -10.821 -13.907 1.00 90.75 87 ALA A C 1
ATOM 664 O O . ALA A 1 87 ? 4.435 -11.408 -13.193 1.00 90.75 87 ALA A O 1
ATOM 665 N N . LYS A 1 88 ? 4.014 -9.948 -14.838 1.00 91.44 88 LYS A N 1
ATOM 666 C CA . LYS A 1 88 ? 5.410 -9.532 -14.971 1.00 91.44 88 LYS A CA 1
ATOM 667 C C . LYS A 1 88 ? 5.756 -8.568 -13.838 1.00 91.44 88 LYS A C 1
ATOM 669 O O . LYS A 1 88 ? 5.313 -7.420 -13.845 1.00 91.44 88 LYS A O 1
ATOM 674 N N . TYR A 1 89 ? 6.584 -9.009 -12.897 1.00 91.81 89 TYR A N 1
ATOM 675 C CA . TYR A 1 89 ? 7.191 -8.099 -11.931 1.00 91.81 89 TYR A CA 1
ATOM 676 C C . TYR A 1 89 ? 8.288 -7.279 -12.611 1.00 91.81 89 TYR A C 1
ATOM 678 O O . TYR A 1 89 ? 9.217 -7.838 -13.192 1.00 91.81 89 TYR A O 1
ATOM 686 N N . LEU A 1 90 ? 8.159 -5.955 -12.579 1.00 94.12 90 LEU A N 1
ATOM 687 C CA . LEU A 1 90 ? 9.093 -5.063 -13.258 1.00 94.12 90 LEU A CA 1
ATOM 688 C C . LEU A 1 90 ? 10.440 -5.018 -12.518 1.00 94.12 90 LEU A C 1
ATOM 690 O O . LEU A 1 90 ? 10.498 -4.953 -11.288 1.00 94.12 90 LEU A O 1
ATOM 694 N N . ASP A 1 91 ? 11.527 -5.046 -13.281 1.00 94.38 91 ASP A N 1
ATOM 695 C CA . ASP A 1 91 ? 12.918 -5.065 -12.808 1.00 94.38 91 ASP A CA 1
ATOM 696 C C . ASP A 1 91 ? 13.376 -3.730 -12.198 1.00 94.38 91 ASP A C 1
ATOM 698 O O . ASP A 1 91 ? 14.375 -3.674 -11.468 1.00 94.38 91 ASP A O 1
ATOM 702 N N . ASP A 1 92 ? 12.620 -2.666 -12.469 1.00 96.25 92 ASP A N 1
ATOM 703 C CA . ASP A 1 92 ? 12.751 -1.343 -11.874 1.00 96.25 92 ASP A CA 1
ATOM 704 C C . ASP A 1 92 ? 11.781 -1.104 -10.705 1.00 96.25 92 ASP A C 1
ATOM 706 O O . ASP A 1 92 ? 11.809 -0.018 -10.138 1.00 96.25 92 ASP A O 1
ATOM 710 N N . ASN A 1 93 ? 10.957 -2.073 -10.272 1.00 95.94 93 ASN A N 1
ATOM 711 C CA . ASN A 1 93 ? 10.227 -1.926 -9.002 1.00 95.94 93 ASN A CA 1
ATOM 712 C C . ASN A 1 93 ? 11.219 -1.640 -7.862 1.00 95.94 93 ASN A C 1
ATOM 714 O O . ASN A 1 93 ? 12.279 -2.261 -7.802 1.00 95.94 93 ASN A O 1
ATOM 718 N N . TRP A 1 94 ? 10.875 -0.720 -6.955 1.00 95.06 94 TRP A N 1
ATOM 719 C CA . TRP A 1 94 ? 11.7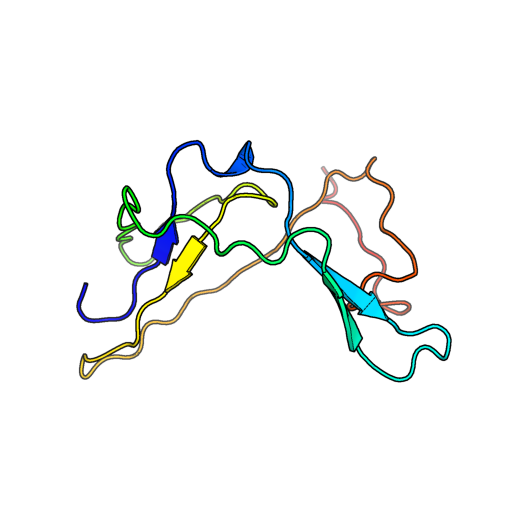80 -0.291 -5.877 1.00 95.06 94 TRP A CA 1
ATOM 720 C C . TRP A 1 94 ? 12.235 -1.455 -4.981 1.00 95.06 94 TRP A C 1
ATOM 722 O O . TRP A 1 94 ? 13.384 -1.502 -4.546 1.00 95.06 94 TRP A O 1
ATOM 732 N N . LEU A 1 95 ? 11.341 -2.420 -4.741 1.00 93.25 95 LEU A N 1
ATOM 733 C CA . LEU A 1 95 ? 11.639 -3.629 -3.991 1.00 93.25 95 LEU A CA 1
ATOM 734 C C . LEU A 1 95 ? 12.120 -4.720 -4.946 1.00 93.25 95 LEU A C 1
ATOM 736 O O . LEU A 1 95 ? 11.357 -5.220 -5.768 1.00 93.25 95 LEU A O 1
ATOM 740 N N . GLN A 1 96 ? 13.370 -5.136 -4.796 1.00 91.75 96 GLN A N 1
ATOM 741 C CA . GLN A 1 96 ? 13.947 -6.275 -5.508 1.00 91.75 96 GLN A CA 1
ATOM 742 C C . GLN A 1 96 ? 14.543 -7.230 -4.478 1.00 91.75 96 GLN A C 1
ATOM 744 O O . GLN A 1 96 ? 15.236 -6.795 -3.558 1.00 91.75 96 GLN A O 1
ATOM 749 N N . ARG A 1 97 ? 14.270 -8.531 -4.608 1.00 88.38 97 ARG A N 1
ATOM 750 C CA . ARG A 1 97 ? 14.781 -9.557 -3.684 1.00 88.38 97 ARG A CA 1
ATOM 751 C C . ARG A 1 97 ? 15.480 -10.680 -4.459 1.00 88.38 97 ARG A C 1
ATOM 753 O O . ARG A 1 97 ? 14.925 -11.764 -4.583 1.00 88.38 97 ARG A O 1
ATOM 760 N N . PRO A 1 98 ? 16.690 -10.449 -4.999 1.00 84.75 98 PRO A N 1
ATOM 761 C CA . PRO A 1 98 ? 17.353 -11.436 -5.852 1.00 84.75 98 PRO A CA 1
ATOM 762 C C . PRO A 1 98 ? 17.684 -12.745 -5.119 1.00 84.75 98 PRO A C 1
ATOM 764 O O . PRO A 1 98 ? 17.667 -13.804 -5.734 1.00 84.75 98 PRO A O 1
ATOM 767 N N . GLN A 1 99 ? 17.925 -12.696 -3.804 1.00 88.81 99 GLN A N 1
ATOM 768 C CA . GLN A 1 99 ? 18.164 -13.887 -2.974 1.00 88.81 99 GLN A CA 1
ATOM 769 C C . GLN A 1 99 ? 16.879 -14.515 -2.412 1.00 88.81 99 GLN A C 1
ATOM 771 O O . GLN A 1 99 ? 16.946 -15.531 -1.726 1.00 88.81 99 GLN A O 1
ATOM 776 N N . LEU A 1 100 ? 15.711 -13.921 -2.669 1.00 83.56 100 LEU A N 1
ATOM 777 C CA . LEU A 1 100 ? 14.422 -14.475 -2.271 1.00 83.56 100 LEU A CA 1
ATOM 778 C C . LEU A 1 100 ? 13.436 -14.315 -3.424 1.00 83.56 100 LEU A C 1
ATOM 780 O O . LEU A 1 100 ? 12.654 -13.362 -3.462 1.00 83.56 100 LEU A O 1
ATOM 784 N N . ALA A 1 101 ? 13.502 -15.260 -4.361 1.00 79.81 101 ALA A N 1
ATOM 785 C CA . ALA A 1 101 ? 12.574 -15.322 -5.477 1.00 79.81 101 ALA A CA 1
ATOM 786 C C . ALA A 1 101 ? 11.124 -15.288 -4.969 1.00 79.81 101 ALA A C 1
ATOM 788 O O . ALA A 1 101 ? 10.785 -15.929 -3.969 1.00 79.81 101 ALA A O 1
ATOM 789 N N . MET A 1 102 ? 10.271 -14.526 -5.656 1.00 78.25 102 MET A N 1
ATOM 790 C CA . MET A 1 102 ? 8.837 -14.562 -5.393 1.00 78.25 102 MET A CA 1
ATOM 791 C C . MET A 1 102 ? 8.304 -15.917 -5.835 1.00 78.25 102 MET A C 1
ATOM 793 O O . MET A 1 102 ? 8.147 -16.176 -7.024 1.00 78.25 102 MET A O 1
ATOM 797 N N . ASN A 1 103 ? 8.048 -16.774 -4.857 1.00 73.81 103 ASN A N 1
ATOM 798 C CA . ASN A 1 103 ? 7.405 -18.057 -5.063 1.00 73.81 103 ASN A CA 1
ATOM 799 C C . ASN A 1 103 ? 5.927 -17.908 -4.697 1.00 73.81 103 ASN A C 1
ATOM 801 O O . ASN A 1 103 ? 5.592 -17.276 -3.692 1.00 73.81 103 ASN A O 1
ATOM 805 N N . GLY A 1 104 ? 5.047 -18.449 -5.537 1.00 72.12 104 GLY A N 1
ATOM 806 C CA . GLY A 1 104 ? 3.626 -18.543 -5.219 1.00 72.12 104 GLY A CA 1
ATOM 807 C C . GLY A 1 104 ? 3.370 -19.526 -4.075 1.00 72.12 104 GLY A C 1
ATOM 808 O O . GLY A 1 104 ? 4.285 -20.179 -3.571 1.00 72.12 104 GLY A O 1
ATOM 809 N N . PHE A 1 105 ? 2.108 -19.659 -3.680 1.00 71.88 105 PHE A N 1
ATOM 810 C CA . PHE A 1 105 ? 1.703 -20.745 -2.795 1.00 71.88 105 PHE A CA 1
ATOM 811 C C . PHE A 1 105 ? 1.712 -22.053 -3.595 1.00 71.88 105 PHE A C 1
ATOM 813 O O . PHE A 1 105 ? 1.021 -22.157 -4.609 1.00 71.88 105 PHE A O 1
ATOM 820 N N . SER A 1 106 ? 2.524 -23.023 -3.174 1.00 68.62 106 SER A N 1
ATOM 821 C CA . SER A 1 106 ? 2.432 -24.390 -3.687 1.00 68.62 106 SER A CA 1
ATOM 822 C C . SER A 1 106 ? 1.124 -25.001 -3.186 1.00 68.62 106 SER A C 1
ATOM 824 O O . SER A 1 106 ? 0.868 -24.958 -1.981 1.00 68.62 106 SER A O 1
ATOM 826 N N . ASN A 1 107 ? 0.307 -25.523 -4.103 1.00 53.22 107 ASN A N 1
ATOM 827 C CA . ASN A 1 107 ? -0.828 -26.383 -3.753 1.00 53.22 107 ASN A CA 1
ATOM 828 C C . ASN A 1 107 ? -0.340 -27.742 -3.251 1.00 53.22 107 ASN A C 1
ATOM 830 O O . ASN A 1 107 ? 0.690 -28.219 -3.784 1.00 53.22 107 ASN A O 1
#

Foldseek 3Di:
DAAWFKKWAVVQLPPPQQKAWWADPVSPDIDIDGNHPDDDDPPRIDGPDDDPPDDDDDDPSIDMGIDHRNDPDHDDDDDDDDDDPPDDDDPGHNDDDPVDDDDDDDD

pLDDT: mean 93.88, std 7.35, range [53.22, 98.19]

Sequence (107 aa):
TENGCMWALPGGHRIPVKSRSKLNAARTATITDVFDQEPYPTEGLVPLEAPRGTLVLLNGTLPHRSGPNLSDKPRHAYTVHVIDGRAKYLDDNWLQRPQLAMNGFSN